Protein AF-A0A9W9ZQM1-F1 (afdb_monomer)

Solvent-accessible surface area (backbone atoms only — not comparable to full-atom values): 8549 Å² total; per-residue (Å²): 109,73,66,56,52,51,51,54,51,66,76,42,58,87,71,58,54,66,72,59,27,48,52,52,29,51,52,52,52,55,47,44,68,77,36,76,84,61,54,68,66,59,52,33,25,50,48,41,31,49,48,36,65,73,59,47,35,57,40,56,49,38,30,40,86,64,67,74,39,98,58,75,71,52,74,68,55,36,52,53,31,43,51,50,40,49,51,53,43,32,39,32,34,50,71,39,57,74,68,58,60,93,46,76,90,50,46,85,48,42,66,60,42,59,70,46,29,65,82,73,47,62,61,68,65,47,48,45,39,69,76,66,63,91,75,79,72,74,86,73,58,75,77,70,80,78,114

Structure (mmCIF, N/CA/C/O backbone):
data_AF-A0A9W9ZQM1-F1
#
_entry.id   AF-A0A9W9ZQM1-F1
#
loop_
_atom_site.group_PDB
_atom_site.id
_atom_site.type_symbol
_atom_site.label_atom_id
_atom_site.label_alt_id
_atom_site.label_comp_id
_atom_site.label_asym_id
_atom_site.label_entity_id
_atom_site.label_seq_id
_atom_site.pdbx_PDB_ins_code
_atom_site.Cartn_x
_atom_site.Cartn_y
_atom_site.Cartn_z
_atom_site.occupancy
_atom_site.B_iso_or_equiv
_atom_site.auth_seq_id
_atom_site.auth_comp_id
_atom_site.auth_asym_id
_atom_site.auth_atom_id
_atom_site.pdbx_PDB_model_num
ATOM 1 N N . MET A 1 1 ? 7.407 10.215 -11.270 1.00 60.44 1 MET A N 1
ATOM 2 C CA . MET A 1 1 ? 7.541 8.750 -11.079 1.00 60.44 1 MET A CA 1
ATOM 3 C C . MET A 1 1 ? 7.074 8.281 -9.698 1.00 60.44 1 MET A C 1
ATOM 5 O O . MET A 1 1 ? 6.045 7.632 -9.648 1.00 60.44 1 MET A O 1
ATOM 9 N N . ALA A 1 2 ? 7.730 8.595 -8.568 1.00 67.31 2 ALA A N 1
ATOM 10 C CA . ALA A 1 2 ? 7.229 8.149 -7.248 1.00 67.31 2 ALA A CA 1
ATOM 11 C C . ALA A 1 2 ? 5.857 8.760 -6.885 1.00 67.31 2 ALA A C 1
ATOM 13 O O . ALA A 1 2 ? 4.975 8.061 -6.397 1.00 67.31 2 ALA A O 1
ATOM 14 N N . SER A 1 3 ? 5.654 10.039 -7.211 1.00 71.19 3 SER A N 1
ATOM 15 C CA . SER A 1 3 ? 4.373 10.743 -7.058 1.00 71.19 3 SER A CA 1
ATOM 16 C C . SER A 1 3 ? 3.247 10.137 -7.903 1.00 71.19 3 SER A C 1
ATOM 18 O O . SER A 1 3 ? 2.118 10.045 -7.438 1.00 71.19 3 SER A O 1
ATOM 20 N N . GLU A 1 4 ? 3.549 9.663 -9.115 1.00 80.75 4 GLU A N 1
ATOM 21 C CA . GLU A 1 4 ? 2.576 8.981 -9.983 1.00 80.75 4 GLU A CA 1
ATOM 22 C C . GLU A 1 4 ? 2.124 7.648 -9.382 1.00 80.75 4 GLU A C 1
ATOM 24 O O . GLU A 1 4 ? 0.941 7.337 -9.428 1.00 80.75 4 GLU A O 1
ATOM 29 N N . PHE A 1 5 ? 3.038 6.880 -8.775 1.00 77.38 5 PHE A N 1
ATOM 30 C CA . PHE A 1 5 ? 2.683 5.647 -8.063 1.00 77.38 5 PHE A CA 1
ATOM 31 C C . PHE A 1 5 ? 1.784 5.929 -6.861 1.00 77.38 5 PHE A C 1
ATOM 33 O O . PHE A 1 5 ? 0.773 5.253 -6.684 1.00 77.38 5 PHE A O 1
ATOM 40 N N . VAL A 1 6 ? 2.138 6.935 -6.057 1.00 74.44 6 VAL A N 1
ATOM 41 C CA . VAL A 1 6 ? 1.323 7.368 -4.917 1.00 74.44 6 VAL A CA 1
ATOM 42 C C . VAL A 1 6 ? -0.077 7.758 -5.391 1.00 74.44 6 VAL A C 1
ATOM 44 O O . VAL A 1 6 ? -1.050 7.191 -4.906 1.00 74.44 6 VAL A O 1
ATOM 47 N N . ALA A 1 7 ? -0.174 8.635 -6.393 1.00 79.25 7 ALA A N 1
ATOM 48 C CA . ALA A 1 7 ? -1.445 9.089 -6.947 1.00 79.25 7 ALA A CA 1
ATOM 49 C C . ALA A 1 7 ? -2.264 7.949 -7.576 1.00 79.25 7 ALA A C 1
ATOM 51 O O . ALA A 1 7 ? -3.482 7.909 -7.437 1.00 79.25 7 ALA A O 1
ATOM 52 N N . ALA A 1 8 ? -1.624 7.005 -8.270 1.00 83.00 8 ALA A N 1
ATOM 53 C CA . ALA A 1 8 ? -2.313 5.864 -8.867 1.00 83.00 8 ALA A CA 1
ATOM 54 C C . ALA A 1 8 ? -2.896 4.927 -7.799 1.00 83.00 8 ALA A C 1
ATOM 56 O O . ALA A 1 8 ? -4.017 4.441 -7.950 1.00 83.00 8 ALA A O 1
ATOM 57 N N . ILE A 1 9 ? -2.162 4.686 -6.708 1.00 79.81 9 ILE A N 1
ATOM 58 C CA . ILE A 1 9 ? -2.632 3.853 -5.596 1.00 79.81 9 ILE A CA 1
ATOM 59 C C . ILE A 1 9 ? -3.790 4.544 -4.878 1.00 79.81 9 ILE A C 1
ATOM 61 O O . ILE A 1 9 ? -4.845 3.935 -4.732 1.00 79.81 9 ILE A O 1
ATOM 65 N N . THR A 1 10 ? -3.640 5.812 -4.487 1.00 76.88 10 THR A N 1
ATOM 66 C CA . THR A 1 10 ? -4.687 6.551 -3.759 1.00 76.88 10 THR A CA 1
ATOM 67 C C . THR A 1 10 ? -5.969 6.666 -4.581 1.00 76.88 10 THR A C 1
ATOM 69 O O . THR A 1 10 ? -7.054 6.353 -4.090 1.00 76.88 10 THR A O 1
ATOM 72 N N . ASN A 1 11 ? -5.851 6.978 -5.875 1.00 81.75 11 ASN A N 1
ATOM 73 C CA . ASN A 1 11 ? -6.993 7.049 -6.785 1.00 81.75 11 ASN A CA 1
ATOM 74 C C . ASN A 1 11 ? -7.601 5.685 -7.134 1.00 81.75 11 ASN A C 1
ATOM 76 O O . ASN A 1 11 ? -8.662 5.660 -7.738 1.00 81.75 11 ASN A O 1
ATOM 80 N N . SER A 1 12 ? -6.982 4.550 -6.798 1.00 82.69 12 SER A N 1
ATOM 81 C CA . SER A 1 12 ? -7.540 3.216 -7.086 1.00 82.69 12 SER A CA 1
ATOM 82 C C . SER A 1 12 ? -8.067 2.490 -5.849 1.00 82.69 12 SER A C 1
ATOM 84 O O . SER A 1 12 ? -8.611 1.394 -5.979 1.00 82.69 12 SER A O 1
ATOM 86 N N . LEU A 1 13 ? -8.009 3.102 -4.659 1.00 78.81 13 LEU A N 1
ATOM 87 C CA . LEU A 1 13 ? -8.476 2.479 -3.413 1.00 78.81 13 LEU A CA 1
ATOM 88 C C . LEU A 1 13 ? -9.958 2.068 -3.451 1.00 78.81 13 LEU A C 1
ATOM 90 O O . LEU A 1 13 ? -10.337 1.074 -2.834 1.00 78.81 13 LEU A O 1
ATOM 94 N N . PHE A 1 14 ? -10.796 2.756 -4.232 1.00 78.75 14 PHE A N 1
ATOM 95 C CA . PHE A 1 14 ? -12.202 2.376 -4.412 1.00 78.75 14 PHE A CA 1
ATOM 96 C C . PHE A 1 14 ? -12.394 1.062 -5.192 1.00 78.75 14 PHE A C 1
ATOM 98 O O . PHE A 1 14 ? -13.456 0.449 -5.111 1.00 78.75 14 PHE A O 1
ATOM 105 N N . GLN A 1 15 ? -11.378 0.610 -5.934 1.00 84.38 15 GLN A N 1
ATOM 106 C CA . GLN A 1 15 ? -11.400 -0.646 -6.691 1.00 84.38 15 GLN A CA 1
ATOM 107 C C . GLN A 1 15 ? -10.998 -1.853 -5.836 1.00 84.38 15 GLN A C 1
ATOM 109 O O . GLN A 1 15 ? -11.013 -2.985 -6.318 1.00 84.38 15 GLN A O 1
ATOM 114 N N . VAL A 1 16 ? -10.638 -1.639 -4.564 1.00 83.88 16 VAL A N 1
ATOM 115 C CA . VAL A 1 16 ? -10.222 -2.725 -3.676 1.00 83.88 16 VAL A CA 1
ATOM 116 C C . VAL A 1 16 ? -11.394 -3.700 -3.459 1.00 83.88 16 VAL A C 1
ATOM 118 O O . VAL A 1 16 ? -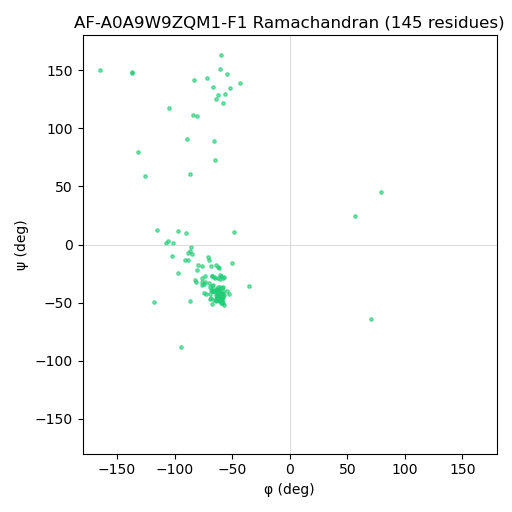12.481 -3.288 -3.023 1.00 83.88 16 VAL A O 1
ATOM 121 N N . PRO A 1 17 ? -11.197 -5.010 -3.723 1.00 86.38 17 PRO A N 1
ATOM 122 C CA . PRO A 1 17 ? -12.238 -6.018 -3.569 1.00 86.38 17 PRO A CA 1
ATOM 123 C C . PRO A 1 17 ? -12.858 -6.026 -2.170 1.00 86.38 17 PRO A C 1
ATOM 125 O O . PRO A 1 17 ? -12.173 -5.804 -1.168 1.00 86.38 17 PRO A O 1
ATOM 128 N N . TYR A 1 18 ? -14.152 -6.350 -2.096 1.00 81.00 18 TYR A N 1
ATOM 129 C CA . TYR A 1 18 ? -14.898 -6.391 -0.833 1.00 81.00 18 TYR A CA 1
ATOM 130 C C . TYR A 1 18 ? -14.214 -7.258 0.234 1.00 81.00 18 TYR A C 1
ATOM 132 O O . TYR A 1 18 ? -14.109 -6.825 1.372 1.00 81.00 18 TYR A O 1
ATOM 140 N N . GLY A 1 19 ? -13.681 -8.432 -0.124 1.00 83.88 19 GLY A N 1
ATOM 141 C CA . GLY A 1 19 ? -13.020 -9.318 0.844 1.00 83.88 19 GLY A CA 1
ATOM 142 C C . GLY A 1 19 ? -11.801 -8.688 1.530 1.00 83.88 19 GLY A C 1
ATOM 143 O O . GLY A 1 19 ? -11.599 -8.883 2.726 1.00 83.88 19 GLY A O 1
ATOM 144 N N . ILE A 1 20 ? -11.019 -7.878 0.806 1.00 87.25 20 ILE A N 1
ATOM 145 C CA . ILE A 1 20 ? -9.872 -7.164 1.388 1.00 87.25 20 ILE A CA 1
ATOM 146 C C . ILE A 1 20 ? -10.363 -6.018 2.277 1.00 87.25 20 ILE A C 1
ATOM 148 O O . ILE A 1 20 ? -9.871 -5.858 3.392 1.00 87.25 20 ILE A O 1
ATOM 152 N N . ARG A 1 21 ? -11.377 -5.267 1.823 1.00 82.94 21 ARG A N 1
ATOM 153 C CA . ARG A 1 21 ? -12.035 -4.228 2.635 1.00 82.94 21 ARG A CA 1
ATOM 154 C C . ARG A 1 21 ? -12.597 -4.801 3.938 1.00 82.94 21 ARG A C 1
ATOM 156 O O . ARG A 1 21 ? -12.366 -4.239 5.006 1.00 82.94 21 ARG A O 1
ATOM 163 N N . TRP A 1 22 ? -13.241 -5.964 3.861 1.00 82.00 22 TRP A N 1
ATOM 164 C CA . TRP A 1 22 ? -13.767 -6.705 5.004 1.00 82.00 22 TRP A CA 1
ATOM 165 C C . TRP A 1 22 ? -12.664 -7.105 5.968 1.00 82.00 22 TRP A C 1
ATOM 167 O O . TRP A 1 22 ? -12.759 -6.788 7.147 1.00 82.00 22 TRP A O 1
ATOM 177 N N . LEU A 1 23 ? -11.572 -7.689 5.476 1.00 86.12 23 LEU A N 1
ATOM 178 C CA . LEU A 1 23 ? -10.441 -8.053 6.325 1.00 86.12 23 LEU A CA 1
ATOM 179 C C . LEU A 1 23 ? -9.854 -6.836 7.055 1.00 86.12 23 LEU A C 1
ATOM 181 O O . LEU A 1 23 ? -9.623 -6.896 8.262 1.00 86.12 23 LEU A O 1
ATOM 185 N N . CYS A 1 24 ? -9.647 -5.723 6.346 1.00 86.62 24 CYS A N 1
ATOM 186 C CA . CYS A 1 24 ? -9.189 -4.476 6.953 1.00 86.62 24 CYS A CA 1
ATOM 187 C C . CYS A 1 24 ? -10.176 -3.977 8.018 1.00 86.62 24 CYS A C 1
ATOM 189 O O . CYS A 1 24 ? -9.753 -3.626 9.117 1.00 86.62 24 CYS A O 1
ATOM 191 N N . SER A 1 25 ? -11.482 -4.001 7.737 1.00 82.62 25 SER A N 1
ATOM 192 C CA . SER A 1 25 ? -12.524 -3.629 8.699 1.00 82.62 25 SER A CA 1
ATOM 193 C C . SER A 1 25 ? -12.510 -4.516 9.945 1.00 82.62 25 SER A C 1
ATOM 195 O O . SER A 1 25 ? -12.551 -4.004 11.062 1.00 82.62 25 SER A O 1
ATOM 197 N N . THR A 1 26 ? -12.386 -5.832 9.775 1.00 84.50 26 THR A N 1
ATOM 198 C CA . THR A 1 26 ? -12.290 -6.796 10.875 1.00 84.50 26 THR A CA 1
ATOM 199 C C . THR A 1 26 ? -11.082 -6.496 11.760 1.00 84.50 26 THR A C 1
ATOM 201 O O . THR A 1 26 ? -11.222 -6.426 12.978 1.00 84.50 26 THR A O 1
ATOM 204 N N . ILE A 1 27 ? -9.912 -6.223 11.170 1.00 87.69 27 ILE A N 1
ATOM 205 C CA . ILE A 1 27 ? -8.712 -5.831 11.928 1.00 87.69 27 ILE A CA 1
ATOM 206 C C . ILE A 1 27 ? -8.973 -4.554 12.739 1.00 87.69 27 ILE A C 1
ATOM 208 O O . ILE A 1 27 ? -8.632 -4.510 13.920 1.00 87.69 27 ILE A O 1
ATOM 212 N N . VAL A 1 28 ? -9.610 -3.533 12.150 1.00 84.94 28 VAL A N 1
ATOM 213 C CA . VAL A 1 28 ? -9.964 -2.295 12.872 1.00 84.94 28 VAL A CA 1
ATOM 214 C C . VAL A 1 28 ? -10.874 -2.589 14.064 1.00 84.94 28 VAL A C 1
ATOM 216 O O . VAL A 1 28 ? -10.610 -2.093 15.159 1.00 84.94 28 VAL A O 1
ATOM 219 N N . CYS A 1 29 ? -11.924 -3.389 13.871 1.00 83.94 29 CYS A N 1
ATOM 220 C CA . CYS A 1 29 ? -12.857 -3.752 14.936 1.00 83.94 29 CYS A CA 1
ATOM 221 C C . CYS A 1 29 ? -12.142 -4.450 16.098 1.00 83.94 29 CYS A C 1
ATOM 223 O O . CYS A 1 29 ? -12.268 -4.005 17.236 1.00 83.94 29 CYS A O 1
ATOM 225 N N . LEU A 1 30 ? -11.335 -5.473 15.805 1.00 86.12 30 LEU A N 1
ATOM 226 C CA . LEU A 1 30 ? -10.596 -6.236 16.816 1.00 86.12 30 LEU A CA 1
ATOM 227 C C . LEU A 1 30 ? -9.591 -5.361 17.579 1.00 86.12 30 LEU A C 1
ATOM 229 O O . LEU A 1 30 ? -9.425 -5.496 18.791 1.00 86.12 30 LEU A O 1
ATOM 233 N N . VAL A 1 31 ? -8.926 -4.432 16.888 1.00 87.38 31 VAL A N 1
ATOM 234 C CA . VAL A 1 31 ? -7.976 -3.504 17.514 1.00 87.38 31 VAL A CA 1
ATOM 235 C C . VAL A 1 31 ? -8.693 -2.506 18.417 1.00 87.38 31 VAL A C 1
ATOM 237 O O . VAL A 1 31 ? -8.214 -2.270 19.522 1.00 87.38 31 VAL A O 1
ATOM 240 N N . LYS A 1 32 ? -9.840 -1.955 17.997 1.00 85.12 32 LYS A N 1
ATOM 241 C CA . LYS A 1 32 ? -10.650 -1.056 18.838 1.00 85.12 32 LYS A CA 1
ATOM 242 C C . LYS A 1 32 ? -11.253 -1.781 20.044 1.00 85.12 32 LYS A C 1
ATOM 244 O O . LYS A 1 32 ? -11.342 -1.188 21.111 1.00 85.12 32 LYS A O 1
ATOM 249 N N . GLU A 1 33 ? -11.625 -3.051 19.897 1.00 86.81 33 GLU A N 1
ATOM 250 C CA . GLU A 1 33 ? -12.106 -3.882 21.007 1.00 86.81 33 GLU A CA 1
ATOM 251 C C . GLU A 1 33 ? -10.995 -4.137 22.036 1.00 86.81 33 GLU A C 1
ATOM 253 O O . GLU A 1 33 ? -11.192 -3.930 23.232 1.00 86.81 33 GLU A O 1
ATOM 258 N N . LYS A 1 34 ? -9.801 -4.529 21.573 1.00 89.38 34 LYS A N 1
ATOM 259 C CA . LYS A 1 34 ? -8.655 -4.820 22.445 1.00 89.38 34 LYS A CA 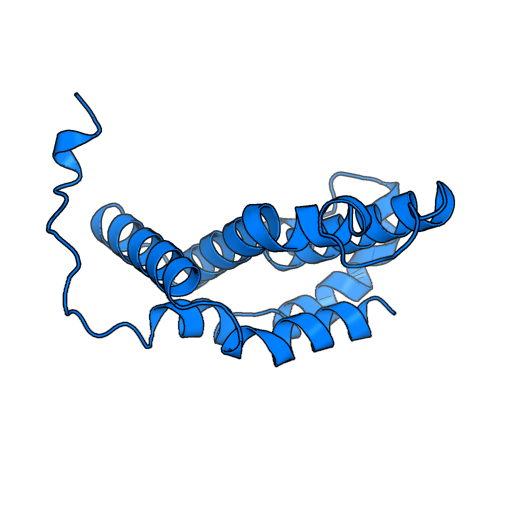1
ATOM 260 C C . LYS A 1 34 ? -8.009 -3.563 23.038 1.00 89.38 34 LYS A C 1
ATOM 262 O O . LYS A 1 34 ? -7.485 -3.610 24.149 1.00 89.38 34 LYS A O 1
ATOM 267 N N . TYR A 1 35 ? -8.034 -2.451 22.307 1.00 91.00 35 TYR A N 1
ATOM 268 C CA . TYR A 1 35 ? -7.430 -1.174 22.688 1.00 91.00 35 TYR A CA 1
ATOM 269 C C . TYR A 1 35 ? -8.429 -0.019 22.486 1.00 91.00 35 TYR A C 1
ATOM 271 O O . TYR A 1 35 ? -8.306 0.733 21.519 1.00 91.00 35 TYR A O 1
ATOM 279 N N . PRO A 1 36 ? -9.387 0.186 23.410 1.00 87.44 36 PRO A N 1
ATOM 280 C CA . PRO A 1 36 ? -10.449 1.188 23.248 1.00 87.44 36 PRO A CA 1
ATOM 281 C C . PRO A 1 36 ? -9.955 2.632 23.093 1.00 87.44 36 PRO A C 1
ATOM 283 O O . PRO A 1 36 ? -10.612 3.448 22.457 1.00 87.44 36 PRO A O 1
ATOM 286 N N . ASN A 1 37 ? -8.778 2.938 23.649 1.00 90.06 37 ASN A N 1
ATOM 287 C CA . ASN A 1 37 ? -8.177 4.276 23.645 1.00 90.06 37 ASN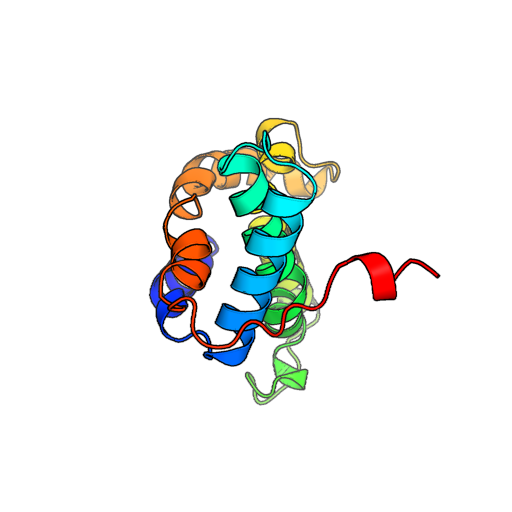 A CA 1
ATOM 288 C C . ASN A 1 37 ? -7.150 4.478 22.516 1.00 90.06 37 ASN A C 1
ATOM 290 O O . ASN A 1 37 ? -6.366 5.427 22.557 1.00 90.06 37 ASN A O 1
ATOM 294 N N . VAL A 1 38 ? -7.074 3.563 21.545 1.00 87.25 38 VAL A N 1
ATOM 295 C CA . VAL A 1 38 ? -6.144 3.707 20.420 1.00 87.25 38 VAL A CA 1
ATOM 296 C C . VAL A 1 38 ? -6.550 4.900 19.546 1.00 87.25 38 VAL A C 1
ATOM 298 O O . VAL A 1 38 ? -7.721 5.080 19.217 1.00 87.25 38 VAL A O 1
ATOM 301 N N . CYS A 1 39 ? -5.577 5.719 19.150 1.00 85.50 39 CYS A N 1
ATOM 302 C CA . CYS A 1 39 ? -5.830 6.845 18.255 1.00 85.50 39 CYS A CA 1
ATOM 303 C C . CYS A 1 39 ? -6.130 6.356 16.826 1.00 85.50 39 CYS A C 1
ATOM 305 O O . CYS A 1 39 ? -5.493 5.415 16.340 1.00 85.50 39 CYS A O 1
ATOM 307 N N . ASP A 1 40 ? -7.042 7.027 16.118 1.00 80.94 40 ASP A N 1
ATOM 308 C CA . ASP A 1 40 ? -7.378 6.699 14.725 1.00 80.94 40 ASP A CA 1
ATOM 309 C C . ASP A 1 40 ? -6.164 6.830 13.782 1.00 80.94 40 ASP A C 1
ATOM 311 O O . ASP A 1 40 ? -6.078 6.111 12.784 1.00 80.94 40 ASP A O 1
ATOM 315 N N . THR A 1 41 ? -5.174 7.667 14.116 1.00 79.44 41 THR A N 1
ATOM 316 C CA . THR A 1 41 ? -3.901 7.755 13.375 1.00 79.44 41 THR A CA 1
ATOM 317 C C . THR A 1 41 ? -3.116 6.443 13.438 1.00 79.44 41 THR A C 1
ATOM 319 O O . THR A 1 41 ? -2.623 5.960 12.417 1.00 79.44 41 THR A O 1
ATOM 322 N N . ASN A 1 42 ? -3.062 5.806 14.610 1.00 82.88 42 ASN A N 1
ATOM 323 C CA . ASN A 1 42 ? -2.385 4.525 14.801 1.00 82.88 42 ASN A CA 1
ATOM 324 C C . ASN A 1 42 ? -3.122 3.398 14.072 1.00 82.88 42 ASN A C 1
ATOM 326 O O . ASN A 1 42 ? -2.481 2.549 13.455 1.00 82.88 42 ASN A O 1
ATOM 330 N N . ILE A 1 43 ? -4.459 3.408 14.094 1.00 83.19 43 ILE A N 1
ATOM 331 C CA . ILE A 1 43 ? -5.273 2.454 13.327 1.00 83.19 43 ILE A CA 1
ATOM 332 C C . ILE A 1 43 ? -5.039 2.634 11.828 1.00 83.19 43 ILE A C 1
ATOM 334 O O . ILE A 1 43 ? -4.831 1.656 11.115 1.00 83.19 43 ILE A O 1
ATOM 338 N N . THR A 1 44 ? -5.042 3.874 11.345 1.00 79.94 44 THR A N 1
ATOM 339 C CA . THR A 1 44 ? -4.785 4.172 9.932 1.00 79.94 44 THR A CA 1
ATOM 340 C C . THR A 1 44 ? -3.416 3.652 9.519 1.00 79.94 44 THR A C 1
ATOM 342 O O . THR A 1 44 ? -3.306 2.957 8.510 1.00 79.94 44 THR A O 1
ATOM 345 N N . SER A 1 45 ? -2.376 3.950 10.302 1.00 83.06 45 SER A N 1
ATOM 346 C CA . SER A 1 45 ? -1.019 3.495 10.003 1.00 83.06 45 SER A CA 1
ATOM 347 C C . SER A 1 45 ? -0.927 1.967 10.008 1.00 83.06 45 SER A C 1
ATOM 349 O O . SER A 1 45 ? -0.310 1.390 9.115 1.00 83.06 45 SER A O 1
ATOM 351 N N . LEU A 1 46 ? -1.616 1.297 10.939 1.00 85.50 46 LEU A N 1
ATOM 352 C CA . LEU A 1 46 ? -1.717 -0.161 10.972 1.00 85.50 46 LEU A CA 1
ATOM 353 C C . LEU A 1 46 ? -2.361 -0.723 9.695 1.00 85.50 46 LEU A C 1
ATOM 355 O O . LEU A 1 46 ? -1.803 -1.634 9.085 1.00 85.50 46 LEU A O 1
ATOM 359 N N . ILE A 1 47 ? -3.516 -0.193 9.281 1.00 86.62 47 ILE A N 1
ATOM 360 C CA . ILE A 1 47 ? -4.247 -0.686 8.106 1.00 86.62 47 ILE A CA 1
ATOM 361 C C . ILE A 1 47 ? -3.501 -0.377 6.812 1.00 86.62 47 ILE A C 1
ATOM 363 O O . ILE A 1 47 ? -3.323 -1.282 5.999 1.00 86.62 47 ILE A O 1
ATOM 367 N N . GLY A 1 48 ? -3.020 0.854 6.628 1.00 85.31 48 GLY A N 1
ATOM 368 C CA . GLY A 1 48 ? -2.233 1.230 5.452 1.00 85.31 48 GLY A CA 1
ATOM 369 C C . GLY A 1 48 ? -0.945 0.412 5.359 1.00 85.31 48 GLY A C 1
ATOM 370 O O . GLY A 1 48 ? -0.617 -0.129 4.301 1.00 85.31 48 GLY A O 1
ATOM 371 N N . GLY A 1 49 ? -0.259 0.236 6.492 1.00 86.12 49 GLY A N 1
ATOM 372 C CA . GLY A 1 49 ? 0.947 -0.572 6.586 1.00 86.12 49 GLY A CA 1
ATOM 373 C C . GLY A 1 49 ? 0.702 -2.042 6.244 1.00 86.12 49 GLY A C 1
ATOM 374 O O . GLY A 1 49 ? 1.457 -2.615 5.459 1.00 86.12 49 GLY A O 1
ATOM 375 N N . PHE A 1 50 ? -0.364 -2.640 6.782 1.00 88.25 50 PHE A N 1
ATOM 376 C CA . PHE A 1 50 ? -0.774 -4.014 6.484 1.00 88.25 50 PHE A CA 1
ATOM 377 C C . PHE A 1 50 ? -1.176 -4.191 5.016 1.00 88.25 50 PHE A C 1
ATOM 379 O O . PHE A 1 50 ? -0.708 -5.123 4.360 1.00 88.25 50 PHE A O 1
ATOM 386 N N . PHE A 1 51 ? -2.015 -3.295 4.494 1.00 87.69 51 PHE A N 1
ATOM 387 C CA . PHE A 1 51 ? -2.539 -3.374 3.136 1.00 87.69 51 PHE A CA 1
ATOM 388 C C . PHE A 1 51 ? -1.422 -3.293 2.092 1.00 87.69 51 PHE A C 1
ATOM 390 O O . PHE A 1 51 ? -1.330 -4.150 1.208 1.00 87.69 51 PHE A O 1
ATOM 397 N N . LEU A 1 52 ? -0.517 -2.319 2.237 1.00 86.94 52 LEU A N 1
ATOM 398 C CA . LEU A 1 52 ? 0.644 -2.203 1.360 1.00 86.94 52 LEU A CA 1
ATOM 399 C C . LEU A 1 52 ? 1.539 -3.432 1.469 1.00 86.94 52 LEU A C 1
ATOM 401 O O . LEU A 1 52 ? 1.892 -4.017 0.450 1.00 86.94 52 LEU A O 1
ATOM 405 N N . LEU A 1 53 ? 1.862 -3.868 2.687 1.00 88.62 53 LEU A N 1
ATOM 406 C CA . LEU A 1 53 ? 2.787 -4.977 2.890 1.00 88.62 53 LEU A CA 1
ATOM 407 C C . LEU A 1 53 ? 2.261 -6.302 2.328 1.00 88.62 53 LEU A C 1
ATOM 409 O O . LEU A 1 53 ? 3.047 -7.099 1.820 1.00 88.62 53 LEU A O 1
ATOM 413 N N . ARG A 1 54 ? 0.955 -6.566 2.449 1.00 90.00 54 ARG A N 1
ATOM 414 C CA . ARG A 1 54 ? 0.369 -7.872 2.114 1.00 90.00 54 ARG A CA 1
ATOM 415 C C . ARG A 1 54 ? -0.237 -7.961 0.725 1.00 90.00 54 ARG A C 1
ATOM 417 O O . ARG A 1 54 ? -0.277 -9.065 0.190 1.00 90.00 54 ARG A O 1
ATOM 424 N N . PHE A 1 55 ? -0.657 -6.846 0.134 1.00 88.38 55 PHE A N 1
ATOM 425 C CA . PHE A 1 55 ? -1.338 -6.870 -1.161 1.00 88.38 55 PHE A CA 1
ATOM 426 C C . PHE A 1 55 ? -0.573 -6.115 -2.247 1.00 88.38 55 PHE A C 1
ATOM 428 O O . PHE A 1 55 ? -0.331 -6.678 -3.312 1.00 88.38 55 PHE A O 1
ATOM 435 N N . LEU A 1 56 ? -0.143 -4.875 -1.993 1.00 88.00 56 LEU A N 1
ATOM 436 C CA . LEU A 1 56 ? 0.450 -4.042 -3.048 1.00 88.00 56 LEU A CA 1
ATOM 437 C C . LEU A 1 56 ? 1.953 -4.258 -3.241 1.00 88.00 56 LEU A C 1
ATOM 439 O O . LEU A 1 56 ? 2.399 -4.465 -4.365 1.00 88.00 56 LEU A O 1
ATOM 443 N N . ASN A 1 57 ? 2.753 -4.247 -2.176 1.00 89.94 57 ASN A N 1
ATOM 444 C CA . ASN A 1 57 ? 4.210 -4.357 -2.270 1.00 89.94 57 ASN A CA 1
ATOM 445 C C . ASN A 1 57 ? 4.680 -5.647 -2.960 1.00 89.94 57 ASN A C 1
ATOM 447 O O . ASN A 1 57 ? 5.575 -5.555 -3.801 1.00 89.94 57 ASN A O 1
ATOM 451 N N . PRO A 1 58 ? 4.087 -6.830 -2.701 1.00 90.44 58 PRO A N 1
ATOM 452 C CA . PRO A 1 58 ? 4.425 -8.035 -3.456 1.00 90.44 58 PRO A CA 1
ATOM 453 C C . PRO A 1 58 ? 4.202 -7.872 -4.968 1.00 90.44 58 PRO A C 1
ATOM 455 O O . PRO A 1 58 ? 5.076 -8.229 -5.763 1.00 90.44 58 PRO A O 1
ATOM 458 N N . ALA A 1 59 ? 3.084 -7.256 -5.362 1.00 90.12 59 ALA A N 1
ATOM 459 C CA . ALA A 1 59 ? 2.744 -6.998 -6.758 1.00 90.12 59 ALA A CA 1
ATOM 460 C C . ALA A 1 59 ? 3.664 -5.947 -7.406 1.00 90.12 59 ALA A C 1
ATOM 462 O O . ALA A 1 59 ? 4.052 -6.100 -8.563 1.00 90.12 59 ALA A O 1
ATOM 463 N N . ILE A 1 60 ? 4.082 -4.924 -6.653 1.00 89.00 60 ILE A N 1
ATOM 464 C CA . ILE A 1 60 ? 5.030 -3.896 -7.112 1.00 89.00 60 ILE A CA 1
ATOM 465 C C . ILE A 1 60 ? 6.430 -4.488 -7.309 1.00 89.00 60 ILE A C 1
ATOM 467 O O . ILE A 1 60 ? 7.071 -4.223 -8.321 1.00 89.00 60 ILE A O 1
ATOM 471 N N . VAL A 1 61 ? 6.923 -5.286 -6.357 1.00 89.56 61 VAL A N 1
ATOM 472 C CA . VAL A 1 61 ? 8.293 -5.833 -6.385 1.00 89.56 61 VAL A CA 1
ATOM 473 C C . VAL A 1 61 ? 8.421 -6.992 -7.376 1.00 89.56 61 VAL A C 1
ATOM 475 O O . VAL A 1 61 ? 9.473 -7.167 -7.998 1.00 89.56 61 VAL A O 1
ATOM 478 N N . THR A 1 62 ? 7.356 -7.778 -7.556 1.00 88.88 62 THR A N 1
ATOM 479 C CA . THR A 1 62 ? 7.346 -8.962 -8.430 1.00 88.88 62 THR A CA 1
ATOM 480 C C . THR A 1 62 ? 6.214 -8.929 -9.465 1.00 88.88 62 THR A C 1
ATOM 482 O O . THR A 1 62 ? 5.420 -9.865 -9.555 1.00 88.88 62 THR A O 1
ATOM 485 N N . PRO A 1 63 ? 6.153 -7.901 -10.332 1.00 89.44 63 PRO A N 1
ATOM 486 C CA . PRO A 1 63 ? 5.000 -7.682 -11.209 1.00 89.44 63 PRO A CA 1
ATOM 487 C C . PRO A 1 63 ? 4.774 -8.828 -12.202 1.00 89.44 63 PRO A C 1
ATOM 489 O O . PRO A 1 63 ? 3.640 -9.109 -12.572 1.00 89.44 63 PRO A O 1
ATOM 492 N N . HIS A 1 64 ? 5.830 -9.543 -12.601 1.00 90.25 64 HIS A N 1
ATOM 493 C CA . HIS A 1 64 ? 5.711 -10.711 -13.478 1.00 90.25 64 HIS A CA 1
ATOM 494 C C . HIS A 1 64 ? 4.995 -11.890 -12.799 1.00 90.25 64 HIS A C 1
ATOM 496 O O . HIS A 1 64 ? 4.173 -12.547 -13.425 1.00 90.25 64 HIS A O 1
ATOM 502 N N . ALA A 1 65 ? 5.265 -12.143 -11.512 1.00 89.81 65 ALA A N 1
ATOM 503 C CA . ALA A 1 65 ? 4.603 -13.216 -10.761 1.00 89.81 65 ALA A CA 1
ATOM 504 C C . ALA A 1 65 ? 3.107 -12.928 -10.544 1.00 89.81 65 ALA A C 1
ATOM 506 O O . ALA A 1 65 ? 2.303 -13.849 -10.458 1.00 89.81 65 ALA A O 1
ATOM 507 N N . TYR A 1 66 ? 2.745 -11.645 -10.519 1.00 88.25 66 TYR A N 1
ATOM 508 C CA . TYR A 1 66 ? 1.368 -11.158 -10.448 1.00 88.25 66 TYR A CA 1
ATOM 509 C C . TYR A 1 66 ? 0.733 -10.936 -11.831 1.00 88.25 66 TYR A C 1
ATOM 511 O O . TYR A 1 66 ? -0.345 -10.358 -11.918 1.00 88.25 66 TYR A O 1
ATOM 519 N N . MET A 1 67 ? 1.390 -11.382 -12.911 1.00 89.62 67 MET A N 1
ATOM 520 C CA . MET A 1 67 ? 0.918 -11.257 -14.298 1.00 89.62 67 MET A CA 1
ATOM 521 C C . MET A 1 67 ? 0.621 -9.811 -14.740 1.00 89.62 67 MET A C 1
ATOM 523 O O . MET A 1 67 ? -0.134 -9.584 -15.680 1.00 89.62 67 MET A O 1
ATOM 527 N N . LEU A 1 68 ? 1.248 -8.821 -14.095 1.00 87.75 68 LEU A N 1
ATOM 528 C CA . LEU A 1 68 ? 1.122 -7.402 -14.447 1.00 87.75 68 LEU A CA 1
ATOM 529 C C . LEU A 1 68 ? 2.011 -7.016 -15.636 1.00 87.75 68 LEU A C 1
ATOM 531 O O . LEU A 1 68 ? 1.765 -6.012 -16.298 1.00 87.75 68 LEU A O 1
ATOM 535 N N . VAL A 1 69 ? 3.066 -7.794 -15.898 1.00 89.88 69 VAL A N 1
ATOM 536 C CA . VAL A 1 69 ? 4.001 -7.587 -17.013 1.00 89.88 69 VAL A CA 1
ATOM 537 C C . VAL A 1 69 ? 4.324 -8.912 -17.695 1.00 89.88 69 VAL A C 1
ATOM 539 O O . VAL A 1 69 ? 4.417 -9.951 -17.045 1.00 89.88 69 VAL A O 1
ATOM 542 N N . SER A 1 70 ? 4.553 -8.869 -19.008 1.00 87.88 70 SER A N 1
ATOM 543 C CA . SER A 1 70 ? 4.784 -10.060 -19.838 1.00 87.88 70 SER A CA 1
ATOM 544 C C . SER A 1 70 ? 6.176 -10.677 -19.690 1.00 87.88 70 SER A C 1
ATOM 546 O O . SER A 1 70 ? 6.385 -11.823 -20.081 1.00 87.88 70 SER A O 1
ATOM 548 N N . LYS A 1 71 ? 7.149 -9.928 -19.160 1.00 90.25 71 LYS A N 1
ATOM 549 C CA . LYS A 1 71 ? 8.524 -10.394 -18.944 1.00 90.25 71 LYS A CA 1
ATOM 550 C C . LYS A 1 71 ? 9.041 -9.953 -17.577 1.00 90.25 71 LYS A C 1
ATOM 552 O O . LYS A 1 71 ? 8.674 -8.870 -17.117 1.00 90.25 71 LYS A O 1
ATOM 557 N N . PRO A 1 72 ? 9.928 -10.736 -16.937 1.00 89.38 72 PRO A N 1
ATOM 558 C CA . PRO A 1 72 ? 10.572 -10.320 -15.702 1.00 89.38 72 PRO A CA 1
ATOM 559 C C . PRO A 1 72 ? 11.309 -8.981 -15.886 1.00 89.38 72 PRO A C 1
ATOM 561 O O . PRO A 1 72 ? 12.103 -8.852 -16.823 1.00 89.38 72 PRO A O 1
ATOM 564 N N . PRO A 1 73 ? 11.091 -7.988 -15.005 1.00 90.06 73 PRO A N 1
ATOM 565 C CA . PRO A 1 73 ? 11.812 -6.719 -15.069 1.00 90.06 73 PRO A CA 1
ATOM 566 C C . PRO A 1 73 ? 13.322 -6.937 -14.917 1.00 90.06 73 PRO A C 1
ATOM 568 O O . PRO A 1 73 ? 13.747 -7.872 -14.236 1.00 90.06 73 PRO A O 1
ATOM 571 N N . SER A 1 74 ? 14.140 -6.066 -15.516 1.00 92.69 74 SER A N 1
ATOM 572 C CA . SER A 1 74 ? 15.605 -6.111 -15.381 1.00 92.69 74 SER A CA 1
ATOM 573 C C . SER A 1 74 ? 16.048 -5.960 -13.919 1.00 92.69 74 SER A C 1
ATOM 575 O O . SER A 1 74 ? 15.287 -5.501 -13.069 1.00 92.69 74 SER A O 1
ATOM 577 N N . GLN A 1 75 ? 17.295 -6.313 -13.595 1.00 88.56 75 GLN A N 1
ATOM 578 C CA . GLN A 1 75 ? 17.805 -6.178 -12.223 1.00 88.56 75 GLN A CA 1
ATOM 579 C C . GLN A 1 75 ? 17.751 -4.728 -11.714 1.00 88.56 75 GLN A C 1
ATOM 581 O O . GLN A 1 75 ? 17.393 -4.501 -10.559 1.00 88.56 75 GLN A O 1
ATOM 586 N N . CYS A 1 76 ? 18.033 -3.756 -12.589 1.00 89.69 76 CYS A N 1
ATOM 587 C CA . CYS A 1 76 ? 17.895 -2.332 -12.284 1.00 89.69 76 CYS A CA 1
ATOM 588 C C . CYS A 1 76 ? 16.428 -1.955 -12.016 1.00 89.69 76 CYS A C 1
ATOM 590 O O . CYS A 1 76 ? 16.119 -1.372 -10.979 1.00 89.69 76 CYS A O 1
ATOM 592 N N . ALA A 1 77 ? 15.501 -2.374 -12.886 1.00 87.81 77 ALA A N 1
ATOM 593 C CA . ALA A 1 77 ? 14.077 -2.097 -12.710 1.00 87.81 77 ALA A CA 1
ATOM 594 C C . ALA A 1 77 ? 13.514 -2.730 -11.425 1.00 87.81 77 ALA A C 1
ATOM 596 O O . ALA A 1 77 ? 12.803 -2.062 -10.681 1.00 87.81 77 ALA A O 1
ATOM 597 N N . ARG A 1 78 ? 13.894 -3.976 -11.106 1.00 89.06 78 ARG A N 1
ATOM 598 C CA . ARG A 1 78 ? 13.535 -4.632 -9.835 1.00 89.06 78 ARG A CA 1
ATOM 599 C C . ARG A 1 78 ? 14.016 -3.835 -8.633 1.00 89.06 78 ARG A C 1
ATOM 601 O O . ARG A 1 78 ? 13.248 -3.629 -7.702 1.00 89.06 78 ARG A O 1
ATOM 608 N N . ARG A 1 79 ? 15.264 -3.356 -8.657 1.00 88.44 79 ARG A N 1
ATOM 609 C CA . ARG A 1 79 ? 15.807 -2.528 -7.574 1.00 88.44 79 ARG A CA 1
ATOM 610 C C . ARG A 1 79 ? 14.996 -1.243 -7.398 1.00 88.44 79 ARG A C 1
ATOM 612 O O . ARG A 1 79 ? 14.653 -0.913 -6.268 1.00 88.44 79 ARG A O 1
ATOM 619 N N . ASN A 1 80 ? 14.642 -0.567 -8.488 1.00 89.12 80 ASN A N 1
ATOM 620 C CA . ASN A 1 80 ? 13.832 0.653 -8.435 1.00 89.12 80 ASN A CA 1
ATOM 621 C C . ASN A 1 80 ? 12.425 0.385 -7.882 1.00 89.12 80 ASN A C 1
ATOM 623 O O . ASN A 1 80 ? 11.967 1.118 -7.010 1.00 89.12 80 ASN A O 1
ATOM 627 N N . LEU A 1 81 ? 11.770 -0.695 -8.317 1.00 89.94 81 LEU A N 1
ATOM 628 C CA . LEU A 1 81 ? 10.466 -1.117 -7.795 1.00 89.94 81 LEU A CA 1
ATOM 629 C C . LEU A 1 81 ? 10.525 -1.442 -6.295 1.00 89.94 81 LEU A C 1
ATOM 631 O O . LEU A 1 81 ? 9.644 -1.034 -5.543 1.00 89.94 81 LEU A O 1
ATOM 635 N N . THR A 1 82 ? 11.595 -2.094 -5.833 1.00 89.25 82 THR A N 1
ATOM 636 C CA . THR A 1 82 ? 11.831 -2.327 -4.400 1.00 89.25 82 THR A CA 1
ATOM 637 C C . THR A 1 82 ? 11.979 -1.022 -3.621 1.00 89.25 82 THR A C 1
ATOM 639 O O . THR A 1 82 ? 11.417 -0.901 -2.535 1.00 89.25 82 THR A O 1
ATOM 642 N N . LEU A 1 83 ? 12.703 -0.033 -4.154 1.00 86.62 83 LEU A N 1
ATOM 643 C CA . LEU A 1 83 ? 12.842 1.276 -3.506 1.00 86.62 83 LEU A CA 1
ATOM 644 C C . LEU A 1 83 ? 11.497 2.016 -3.432 1.00 86.62 83 LEU A C 1
ATOM 646 O O . LEU A 1 83 ? 11.184 2.586 -2.389 1.00 86.62 83 LEU A O 1
ATOM 650 N N . ILE A 1 84 ? 10.675 1.945 -4.485 1.00 85.94 84 ILE A N 1
ATOM 651 C CA . ILE A 1 84 ? 9.312 2.504 -4.494 1.00 85.94 84 ILE A CA 1
ATOM 652 C C . ILE A 1 84 ? 8.438 1.814 -3.437 1.00 85.94 84 ILE A C 1
ATOM 654 O O . ILE A 1 84 ? 7.801 2.494 -2.638 1.00 85.94 84 ILE A O 1
ATOM 658 N N . ALA A 1 85 ? 8.445 0.480 -3.375 1.00 87.75 85 ALA A N 1
ATOM 659 C CA . ALA A 1 85 ? 7.677 -0.274 -2.382 1.00 87.75 85 ALA A CA 1
ATOM 660 C C . ALA A 1 85 ? 8.096 0.074 -0.942 1.00 87.75 85 ALA A C 1
ATOM 662 O O . ALA A 1 85 ? 7.250 0.265 -0.068 1.00 87.75 85 ALA A O 1
ATOM 663 N N . LYS A 1 86 ? 9.406 0.220 -0.693 1.00 85.44 86 LYS A N 1
ATOM 664 C CA . LYS A 1 86 ? 9.931 0.669 0.604 1.00 85.44 86 LYS A CA 1
ATOM 665 C C . LYS A 1 86 ? 9.475 2.080 0.952 1.00 85.44 86 LYS A C 1
ATOM 667 O O . LYS A 1 86 ? 9.038 2.307 2.075 1.00 85.44 86 LYS A O 1
ATOM 672 N N . LEU A 1 87 ? 9.552 3.006 -0.002 1.00 83.62 87 LEU A N 1
ATOM 673 C CA . LEU A 1 87 ? 9.107 4.384 0.180 1.00 83.62 87 LEU A CA 1
ATOM 674 C C . LEU A 1 87 ? 7.621 4.434 0.565 1.00 83.62 87 LEU A C 1
ATOM 676 O O . LEU A 1 87 ? 7.284 5.017 1.591 1.00 83.62 87 LEU A O 1
ATOM 680 N N . LEU A 1 88 ? 6.758 3.745 -0.190 1.00 82.56 88 LEU A N 1
ATOM 681 C CA . LEU A 1 88 ? 5.321 3.648 0.090 1.00 82.56 88 LEU A CA 1
ATOM 682 C C . LEU A 1 88 ? 5.046 3.042 1.471 1.00 82.56 88 LEU A C 1
ATOM 684 O O . LEU A 1 88 ? 4.252 3.579 2.244 1.00 82.56 88 LEU A O 1
ATOM 688 N N . GLN A 1 89 ? 5.737 1.950 1.811 1.00 85.25 89 GLN A N 1
ATOM 689 C CA . GLN A 1 89 ? 5.605 1.303 3.114 1.00 85.25 89 GLN A CA 1
ATOM 690 C C . GLN A 1 89 ? 5.991 2.242 4.260 1.00 85.25 89 GLN A C 1
ATOM 692 O O . GLN A 1 89 ? 5.312 2.277 5.286 1.00 85.25 89 GLN A O 1
ATOM 697 N N . SER A 1 90 ? 7.081 2.992 4.106 1.00 81.56 90 SER A N 1
ATOM 698 C CA . SER A 1 90 ? 7.517 3.961 5.108 1.00 81.56 90 SER A CA 1
ATOM 699 C C . SER A 1 90 ? 6.534 5.117 5.243 1.00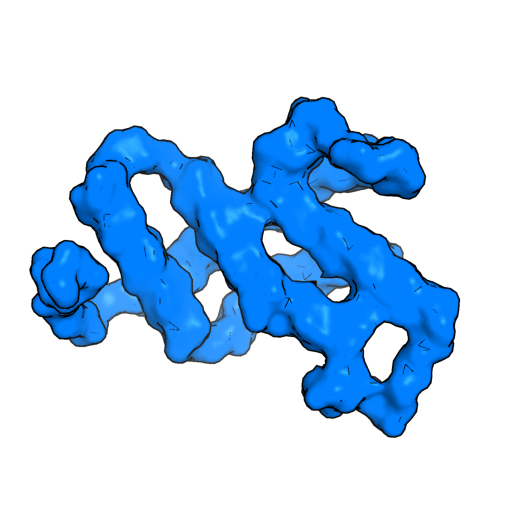 81.56 90 SER A C 1
ATOM 701 O O . SER A 1 90 ? 6.246 5.510 6.369 1.00 81.56 90 SER A O 1
ATOM 703 N N . MET A 1 91 ? 5.973 5.615 4.137 1.00 78.44 91 MET A N 1
ATOM 704 C CA . MET A 1 91 ? 4.951 6.668 4.158 1.00 78.44 91 MET A CA 1
ATOM 705 C C . MET A 1 91 ? 3.677 6.228 4.891 1.00 78.44 91 MET A C 1
ATOM 707 O O . MET A 1 91 ? 3.144 6.991 5.692 1.00 78.44 91 MET A O 1
ATOM 711 N N . ALA A 1 92 ? 3.228 4.982 4.708 1.00 78.19 92 ALA A N 1
ATOM 712 C CA . ALA A 1 92 ? 2.097 4.448 5.471 1.00 78.19 92 ALA A CA 1
ATOM 713 C C . ALA A 1 92 ? 2.425 4.206 6.953 1.00 78.19 92 ALA A C 1
ATOM 715 O O . ALA A 1 92 ? 1.585 4.403 7.835 1.00 78.19 92 ALA A O 1
ATOM 716 N N . ASN A 1 93 ? 3.669 3.832 7.251 1.00 76.56 93 ASN A N 1
ATOM 717 C CA . ASN A 1 93 ? 4.170 3.648 8.608 1.00 76.56 93 ASN A CA 1
ATOM 718 C C . ASN A 1 93 ? 4.693 4.981 9.168 1.00 76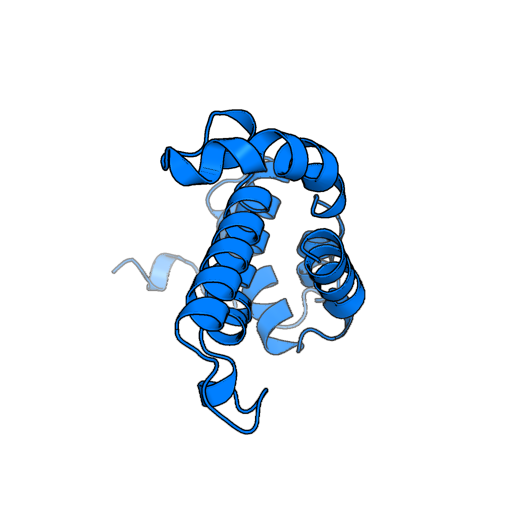.56 93 ASN A C 1
ATOM 720 O O . ASN A 1 93 ? 5.874 5.078 9.487 1.00 76.56 93 ASN A O 1
ATOM 724 N N . GLN A 1 94 ? 3.826 5.995 9.275 1.00 67.31 94 GLN A N 1
ATOM 725 C CA . GLN A 1 94 ? 4.107 7.420 9.561 1.00 67.31 94 GLN A CA 1
ATOM 726 C C . GLN A 1 94 ? 5.263 7.716 10.539 1.00 67.31 94 GLN A C 1
ATOM 728 O O . GLN A 1 94 ? 6.005 8.682 10.359 1.00 67.31 94 GLN A O 1
ATOM 733 N N . HIS A 1 95 ? 5.444 6.882 11.565 1.00 61.59 95 HIS A N 1
ATOM 734 C CA . HIS A 1 95 ? 6.540 6.984 12.531 1.00 61.59 95 HIS A CA 1
ATOM 735 C C . HIS A 1 95 ? 7.943 6.853 11.894 1.00 61.59 95 HIS A C 1
ATOM 737 O O . HIS A 1 95 ? 8.913 7.423 12.386 1.00 61.59 95 HIS A O 1
ATOM 743 N N . VAL A 1 96 ? 8.074 6.108 10.794 1.00 59.94 96 VAL A N 1
ATOM 744 C CA . VAL A 1 96 ? 9.342 5.870 10.088 1.00 59.94 96 VAL A CA 1
ATOM 745 C C . VAL A 1 96 ? 9.778 7.103 9.298 1.00 59.94 96 VAL A C 1
ATOM 747 O O . VAL A 1 96 ? 10.950 7.462 9.344 1.00 59.94 96 VAL A O 1
ATOM 750 N N . VAL A 1 97 ? 8.849 7.785 8.620 1.00 59.47 97 VAL A N 1
ATOM 751 C CA . VAL A 1 97 ? 9.166 8.984 7.817 1.00 59.47 97 VAL A CA 1
ATOM 752 C C . VAL A 1 97 ? 9.446 10.205 8.692 1.00 59.47 97 VAL A C 1
ATOM 754 O O . VAL A 1 97 ? 10.297 11.021 8.345 1.00 59.47 97 VAL A O 1
ATOM 757 N N . ARG A 1 98 ? 8.771 10.322 9.844 1.00 60.09 98 ARG A N 1
ATOM 758 C CA . ARG A 1 98 ? 8.933 11.462 10.765 1.00 60.09 98 ARG A CA 1
ATOM 759 C C . ARG A 1 98 ? 10.173 11.378 11.659 1.00 60.09 98 ARG A C 1
ATOM 761 O O . ARG A 1 98 ? 10.554 12.391 12.231 1.00 60.09 98 ARG A O 1
ATOM 768 N N . SER A 1 99 ? 10.777 10.197 11.799 1.00 63.41 99 SER A N 1
ATOM 769 C CA . SER A 1 99 ? 12.011 10.010 12.566 1.00 63.41 99 SER A CA 1
ATOM 770 C C . SER A 1 99 ? 13.217 10.099 11.630 1.00 63.41 99 SER A C 1
ATOM 772 O O . SER A 1 99 ? 13.726 11.187 11.420 1.00 63.41 99 SER A O 1
ATOM 774 N N . HIS A 1 100 ? 13.640 8.996 11.020 1.00 63.78 100 HIS A N 1
ATOM 775 C CA . HIS A 1 100 ? 14.637 8.933 9.950 1.00 63.78 100 HIS A CA 1
ATOM 776 C C . HIS A 1 100 ? 14.549 7.551 9.298 1.00 63.78 100 HIS A C 1
ATOM 778 O O . HIS A 1 100 ? 14.240 6.558 9.969 1.00 63.78 100 HIS A O 1
ATOM 784 N N . PHE A 1 101 ? 14.863 7.451 8.003 1.00 64.88 101 PHE A N 1
ATOM 785 C CA . PHE A 1 101 ? 15.032 6.135 7.388 1.00 64.88 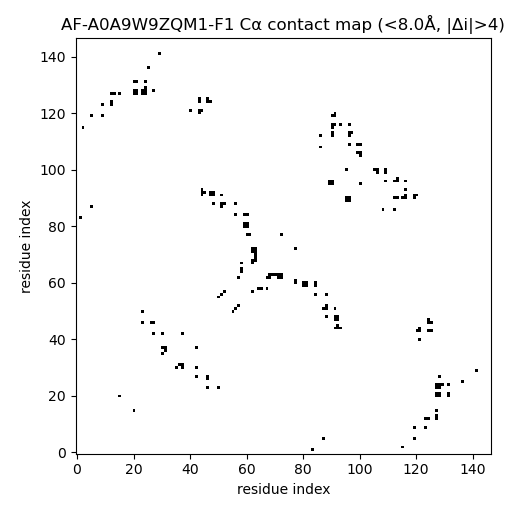101 PHE A CA 1
ATOM 786 C C . PHE A 1 101 ? 16.195 5.393 8.059 1.00 64.88 101 PHE A C 1
ATOM 788 O O . PHE A 1 101 ? 17.310 5.900 8.133 1.00 64.88 101 PHE A O 1
ATOM 795 N N . LYS A 1 102 ? 15.972 4.150 8.497 1.00 68.50 102 LYS A N 1
ATOM 796 C CA . LYS A 1 102 ? 17.048 3.313 9.066 1.00 68.50 102 LYS A CA 1
ATOM 797 C C . LYS A 1 102 ? 18.175 3.014 8.066 1.00 68.50 102 LYS A C 1
ATOM 799 O O . LYS A 1 102 ? 19.256 2.601 8.461 1.00 68.50 102 LYS A O 1
ATOM 804 N N . GLU A 1 103 ? 17.899 3.176 6.778 1.00 73.75 103 GLU A N 1
ATOM 805 C CA . GLU A 1 103 ? 18.786 2.843 5.671 1.00 73.75 103 GLU A CA 1
ATOM 806 C C . GLU A 1 103 ? 19.377 4.133 5.089 1.00 73.75 103 GLU A C 1
ATOM 808 O O . GLU A 1 103 ? 18.645 4.973 4.567 1.00 73.75 103 GLU A O 1
ATOM 813 N N . GLU A 1 104 ? 20.699 4.290 5.156 1.00 72.56 104 GLU A N 1
ATOM 814 C CA . GLU A 1 104 ? 21.403 5.523 4.764 1.00 72.56 104 GLU A CA 1
ATOM 815 C C . GLU A 1 104 ? 21.145 5.923 3.299 1.00 72.56 104 GLU A C 1
ATOM 817 O O . GLU A 1 104 ? 20.916 7.088 2.991 1.00 72.56 104 GLU A O 1
ATOM 822 N N . TYR A 1 105 ? 21.044 4.946 2.393 1.00 75.06 105 TYR A N 1
ATOM 823 C CA . TYR A 1 105 ? 20.736 5.193 0.978 1.00 75.06 105 TYR A CA 1
ATOM 824 C C . TYR A 1 105 ? 19.290 5.653 0.713 1.00 75.06 105 TYR A C 1
ATOM 826 O O . TYR A 1 105 ? 18.992 6.094 -0.394 1.00 75.06 105 TYR A O 1
ATOM 834 N N . MET A 1 106 ? 18.386 5.539 1.692 1.00 75.38 106 MET A N 1
ATOM 835 C CA . MET A 1 106 ? 17.005 6.034 1.600 1.00 75.38 106 MET A CA 1
ATOM 836 C C . MET A 1 106 ? 16.871 7.473 2.121 1.00 75.38 106 MET A C 1
ATOM 838 O O . MET A 1 106 ? 15.858 8.116 1.855 1.00 75.38 106 MET A O 1
ATOM 842 N N . GLN A 1 107 ? 17.882 8.004 2.822 1.00 78.38 107 GLN A N 1
ATOM 843 C CA . GLN A 1 107 ? 17.873 9.361 3.386 1.00 78.38 107 GLN A CA 1
ATOM 844 C C . GLN A 1 107 ? 17.571 10.463 2.353 1.00 78.38 107 GLN A C 1
ATOM 846 O O . GLN A 1 107 ? 16.759 11.336 2.661 1.00 78.38 107 GLN A O 1
ATOM 851 N N . PRO A 1 108 ? 18.089 10.422 1.103 1.00 81.06 108 PRO A N 1
ATOM 852 C CA . PRO A 1 108 ? 17.752 11.433 0.095 1.00 81.06 108 PRO A CA 1
ATOM 853 C C . PRO A 1 108 ? 16.259 11.482 -0.271 1.00 81.06 108 PRO A C 1
ATOM 855 O O . PRO A 1 108 ? 15.784 12.487 -0.792 1.00 81.06 108 PRO A O 1
ATOM 858 N N . LEU A 1 109 ? 15.503 10.411 -0.002 1.00 76.69 109 LEU A N 1
ATOM 859 C CA . LEU A 1 109 ? 14.062 10.343 -0.257 1.00 76.69 109 LEU A CA 1
ATOM 860 C C . LEU A 1 109 ? 13.225 10.902 0.903 1.00 76.69 109 LEU A C 1
ATOM 862 O O . LEU A 1 109 ? 12.007 11.008 0.769 1.00 76.69 109 LEU A O 1
ATOM 866 N N . GLN A 1 110 ? 13.845 11.270 2.030 1.00 78.19 110 GLN A N 1
ATOM 867 C CA . GLN A 1 110 ? 13.134 11.711 3.231 1.00 78.19 110 GLN A CA 1
ATOM 868 C C . GLN A 1 110 ? 12.336 12.991 3.007 1.00 78.19 110 GLN A C 1
ATOM 870 O O . GLN A 1 110 ? 11.159 13.027 3.359 1.00 78.19 110 GLN A O 1
ATOM 875 N N . SER A 1 111 ? 12.912 13.992 2.339 1.00 77.88 111 SER A N 1
ATOM 876 C CA . SER A 1 111 ? 12.197 15.230 2.010 1.00 77.88 111 SER A CA 1
ATOM 877 C C . SER A 1 111 ? 10.960 14.954 1.151 1.00 77.88 111 SER A C 1
ATOM 879 O O . SER A 1 111 ? 9.879 15.442 1.461 1.00 77.88 111 SER A O 1
ATOM 881 N N . PHE A 1 112 ? 11.085 14.100 0.126 1.00 79.00 112 PHE A N 1
ATOM 882 C CA . PHE A 1 112 ? 9.956 13.714 -0.727 1.00 79.00 112 PHE A CA 1
ATOM 883 C C . PHE A 1 112 ? 8.869 12.973 0.061 1.00 79.00 112 PHE A C 1
ATOM 885 O O . PHE A 1 112 ? 7.684 13.282 -0.084 1.00 79.00 112 PHE A O 1
ATOM 892 N N . ALA A 1 113 ? 9.277 12.012 0.897 1.00 74.62 113 ALA A N 1
ATOM 893 C CA . ALA A 1 113 ? 8.373 11.232 1.729 1.00 74.62 113 ALA A CA 1
ATOM 894 C C . ALA A 1 113 ? 7.600 12.134 2.695 1.00 74.62 113 ALA A C 1
ATOM 896 O O . ALA A 1 113 ? 6.399 11.957 2.837 1.00 74.62 113 ALA A O 1
ATOM 897 N N . MET A 1 114 ? 8.261 13.116 3.314 1.00 75.25 114 MET A N 1
ATOM 898 C CA . MET A 1 114 ? 7.622 14.076 4.217 1.00 75.25 114 MET A CA 1
ATOM 899 C C . MET A 1 114 ? 6.649 15.013 3.494 1.00 75.25 114 MET A C 1
ATOM 901 O O . MET A 1 114 ? 5.617 15.336 4.067 1.00 75.25 114 MET A O 1
ATOM 905 N N . THR A 1 115 ? 6.934 15.420 2.253 1.00 77.94 115 THR A N 1
ATOM 906 C CA . THR A 1 115 ? 6.019 16.268 1.467 1.00 77.94 115 THR A CA 1
ATOM 907 C C . THR A 1 115 ? 4.719 15.550 1.110 1.00 77.94 115 THR A C 1
ATOM 909 O O . THR A 1 115 ? 3.664 16.166 1.158 1.00 77.94 115 THR A O 1
ATOM 912 N N . HIS A 1 116 ? 4.786 14.257 0.781 1.00 71.25 116 HIS A N 1
ATOM 913 C CA . HIS A 1 116 ? 3.634 13.494 0.279 1.00 71.25 116 HIS A CA 1
ATOM 914 C C . HIS A 1 116 ? 3.058 12.523 1.316 1.00 71.25 116 HIS A C 1
ATOM 916 O O . HIS A 1 116 ? 2.163 11.741 0.998 1.00 71.25 116 HIS A O 1
ATOM 922 N N . VAL A 1 117 ? 3.582 12.506 2.551 1.00 69.44 117 VAL A N 1
ATOM 923 C CA . VAL A 1 117 ? 3.075 11.602 3.596 1.00 69.44 117 VAL A CA 1
ATOM 924 C C . VAL A 1 117 ? 1.592 11.865 3.821 1.00 69.44 117 VAL A C 1
ATOM 926 O O . VAL A 1 117 ? 0.832 10.908 3.920 1.00 69.44 117 VAL A O 1
ATOM 929 N N . ASP A 1 118 ? 1.193 13.141 3.798 1.00 68.06 118 ASP A N 1
ATOM 930 C CA . ASP A 1 118 ? -0.180 13.602 3.994 1.00 68.06 118 ASP A CA 1
ATOM 931 C C . ASP A 1 118 ? -1.091 13.320 2.787 1.00 68.06 118 ASP A C 1
ATOM 933 O O . ASP A 1 118 ? -2.267 13.026 2.984 1.00 68.06 118 ASP A O 1
ATOM 937 N N . ASP A 1 119 ? -0.548 13.234 1.567 1.00 64.62 119 ASP A N 1
ATOM 938 C CA . ASP A 1 119 ? -1.296 12.757 0.386 1.00 64.62 119 ASP A CA 1
ATOM 939 C C . ASP A 1 119 ? -1.654 11.268 0.495 1.00 64.62 119 ASP A C 1
ATOM 941 O O . ASP A 1 119 ? -2.639 10.797 -0.072 1.00 64.62 119 ASP A O 1
ATOM 945 N N . VAL A 1 120 ? -0.842 10.511 1.238 1.00 61.62 120 VAL A N 1
ATOM 946 C CA . VAL A 1 120 ? -1.100 9.107 1.577 1.00 61.62 120 VAL A CA 1
ATOM 947 C C . VAL A 1 120 ? -2.006 8.997 2.820 1.00 61.62 120 VAL A C 1
ATOM 949 O O . VAL A 1 120 ? -2.452 7.895 3.155 1.00 61.62 120 VAL A O 1
ATOM 952 N N . GLN A 1 121 ? -2.307 10.100 3.527 1.00 62.41 121 GLN A N 1
ATOM 953 C CA . GLN A 1 121 ? -2.893 10.045 4.868 1.00 62.41 121 GLN A CA 1
ATOM 954 C C . GLN A 1 121 ? -4.418 9.874 4.972 1.00 62.41 121 GLN A C 1
ATOM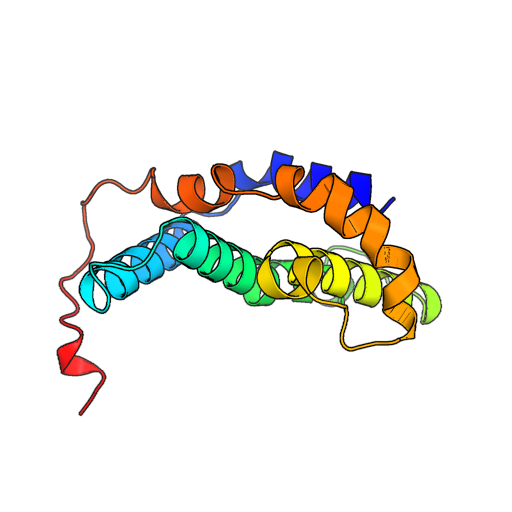 956 O O . GLN A 1 121 ? -5.243 10.510 4.321 1.00 62.41 121 GLN A O 1
ATOM 961 N N . ILE A 1 122 ? -4.717 9.054 5.988 1.00 51.50 122 ILE A N 1
ATOM 962 C CA . ILE A 1 122 ? -5.836 9.053 6.939 1.00 51.50 122 ILE A CA 1
ATOM 963 C C . ILE A 1 122 ? -7.208 8.677 6.405 1.00 51.50 122 ILE A C 1
ATOM 965 O O . ILE A 1 122 ? -7.739 7.653 6.829 1.00 51.50 122 ILE A O 1
ATOM 969 N N . GLU A 1 123 ? -7.813 9.420 5.494 1.00 49.28 123 GLU A N 1
ATOM 970 C CA . GLU A 1 123 ? -9.241 9.185 5.256 1.00 49.28 123 GLU A CA 1
ATOM 971 C C . GLU A 1 123 ? -9.537 8.002 4.337 1.00 49.28 123 GLU A C 1
ATOM 973 O O . GLU A 1 12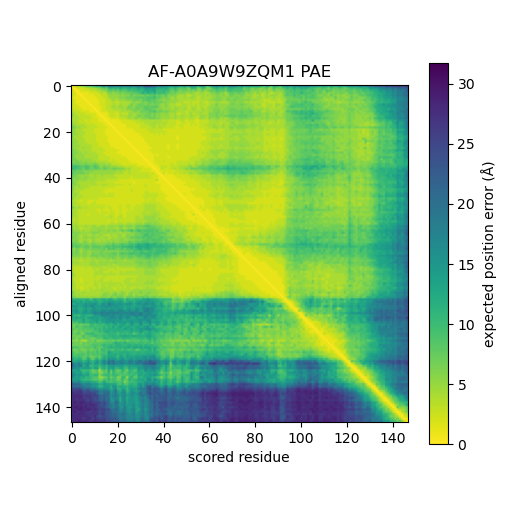3 ? -10.544 7.316 4.531 1.00 49.28 123 GLU A O 1
ATOM 978 N N . GLN A 1 124 ? -8.660 7.725 3.371 1.00 56.44 124 GLN A N 1
ATOM 979 C CA . GLN A 1 124 ? -8.948 6.746 2.321 1.00 56.44 124 GLN A CA 1
ATOM 980 C C . GLN A 1 124 ? -8.691 5.293 2.746 1.00 56.44 124 GLN A C 1
ATOM 982 O O . GLN A 1 124 ? -9.398 4.392 2.315 1.00 56.44 124 GLN A O 1
ATOM 987 N N . TYR A 1 125 ? -7.735 5.020 3.638 1.00 62.72 125 TYR A N 1
ATOM 988 C CA . TYR A 1 125 ? -7.598 3.660 4.185 1.00 62.72 125 TYR A CA 1
ATOM 989 C C . TYR A 1 125 ? -8.672 3.359 5.226 1.00 62.72 125 TYR A C 1
ATOM 991 O O . TYR A 1 125 ? -9.175 2.240 5.284 1.00 62.72 125 TYR A O 1
ATOM 999 N N . LEU A 1 126 ? -9.074 4.365 6.009 1.00 57.72 126 LEU A N 1
ATOM 1000 C CA . LEU A 1 126 ? -10.257 4.264 6.860 1.00 57.72 126 LEU A CA 1
ATOM 1001 C C . LEU A 1 126 ? -11.535 4.126 6.021 1.00 57.72 126 LEU A C 1
ATOM 1003 O O . LEU A 1 126 ? -12.471 3.481 6.475 1.00 57.72 126 LEU A O 1
ATOM 1007 N N . SER A 1 127 ? -11.603 4.658 4.794 1.00 61.91 127 SER A N 1
ATOM 1008 C CA . SER A 1 127 ? -12.768 4.426 3.930 1.00 61.91 127 SER A CA 1
ATOM 1009 C C . SER A 1 127 ? -12.917 2.960 3.516 1.00 61.91 127 SER A C 1
ATOM 1011 O O . SER A 1 127 ? -14.049 2.495 3.401 1.00 61.91 127 SER A O 1
ATOM 1013 N N . LEU A 1 128 ? -11.821 2.185 3.443 1.00 61.84 128 LEU A N 1
ATOM 1014 C CA . LEU A 1 128 ? -11.900 0.730 3.248 1.00 61.84 128 LEU A CA 1
ATOM 1015 C C . LEU A 1 128 ? -12.738 0.037 4.337 1.00 61.84 128 LEU A C 1
ATOM 1017 O O . LEU A 1 128 ? -13.329 -1.001 4.053 1.00 61.84 128 LEU A O 1
ATOM 1021 N N . SER A 1 129 ? -12.811 0.593 5.554 1.00 59.34 129 SER A N 1
ATOM 1022 C CA . SER A 1 129 ? -13.604 0.047 6.664 1.00 59.34 129 SER A CA 1
ATOM 1023 C C . SER A 1 129 ? -14.938 0.763 6.916 1.00 59.34 129 SER A C 1
ATOM 1025 O O . SER A 1 129 ? -15.756 0.251 7.678 1.00 59.34 129 SER A O 1
ATOM 1027 N N . LYS A 1 130 ? -15.205 1.916 6.283 1.00 61.94 130 LYS A N 1
ATOM 1028 C CA . LYS A 1 130 ? -16.433 2.708 6.514 1.00 61.94 130 LYS A CA 1
ATOM 1029 C C . LYS A 1 130 ? -17.683 2.122 5.842 1.00 61.94 130 LYS A C 1
ATOM 1031 O O . LYS A 1 130 ? -18.780 2.296 6.367 1.00 61.94 130 LYS A O 1
ATOM 1036 N N . ASP A 1 131 ? -17.530 1.404 4.729 1.00 54.69 131 ASP A N 1
ATOM 1037 C CA . ASP A 1 131 ? -18.669 0.957 3.904 1.00 54.69 131 ASP A CA 1
ATOM 1038 C C . ASP A 1 131 ? -19.267 -0.396 4.311 1.00 54.69 131 ASP A C 1
ATOM 1040 O O . ASP A 1 131 ? -20.308 -0.814 3.791 1.00 54.69 131 ASP A O 1
ATOM 1044 N N . ILE A 1 132 ? -18.637 -1.105 5.246 1.00 55.34 132 ILE A N 1
ATOM 1045 C CA . ILE A 1 132 ? -19.107 -2.423 5.663 1.00 55.34 132 ILE A CA 1
ATOM 1046 C C . ILE A 1 132 ? -20.086 -2.221 6.807 1.00 55.34 132 ILE A C 1
ATOM 1048 O O . ILE A 1 132 ? -19.728 -2.143 7.982 1.00 55.34 132 ILE A O 1
ATOM 1052 N N . LYS A 1 133 ? -21.366 -2.094 6.429 1.00 49.91 133 LYS A N 1
ATOM 1053 C CA . LYS A 1 133 ? -22.492 -2.191 7.362 1.00 49.91 133 LYS A CA 1
ATOM 1054 C C . LYS A 1 133 ? -22.238 -3.376 8.299 1.00 49.91 133 LYS A C 1
ATOM 1056 O O . LYS A 1 133 ? -21.825 -4.430 7.833 1.00 49.91 133 LYS A O 1
ATOM 1061 N N . LYS A 1 134 ? -22.546 -3.198 9.590 1.00 49.56 134 LYS A N 1
ATOM 1062 C CA . LYS A 1 134 ? -22.519 -4.167 10.716 1.00 49.56 134 LYS A CA 1
ATOM 1063 C C . LYS A 1 134 ? -23.195 -5.539 10.477 1.00 49.56 134 LYS A C 1
ATOM 1065 O O . LYS A 1 134 ? -23.436 -6.277 11.427 1.00 49.56 134 LYS A O 1
ATOM 1070 N N . LEU A 1 135 ? -23.566 -5.870 9.250 1.00 42.97 135 LEU A N 1
ATOM 1071 C CA . LEU A 1 135 ? -24.161 -7.130 8.858 1.00 42.97 135 LEU A CA 1
ATOM 1072 C C . LEU A 1 135 ? -23.026 -8.133 8.631 1.00 42.97 135 LEU A C 1
ATOM 1074 O O . LEU A 1 135 ? -22.250 -7.993 7.693 1.00 42.97 135 LEU A O 1
ATOM 1078 N N . GLU A 1 136 ? -22.959 -9.125 9.518 1.00 44.81 136 GLU A N 1
ATOM 1079 C CA . GLU A 1 136 ? -22.144 -10.341 9.386 1.00 44.81 136 GLU A CA 1
ATOM 1080 C C . GLU A 1 136 ? -20.649 -10.217 9.715 1.00 44.81 136 GLU A C 1
ATOM 1082 O O . GLU A 1 136 ? -19.791 -10.791 9.050 1.00 44.81 136 GLU A O 1
ATOM 1087 N N . LEU A 1 137 ? -20.311 -9.552 10.820 1.00 48.03 137 LEU A N 1
ATOM 1088 C CA . LEU A 1 137 ? -19.207 -10.082 11.623 1.00 48.03 137 LEU A CA 1
ATOM 1089 C C . LEU A 1 137 ? -19.809 -11.211 12.468 1.00 48.03 137 LEU A C 1
ATOM 1091 O O . LEU A 1 137 ? -20.606 -10.910 13.364 1.00 48.03 137 LEU A O 1
ATOM 1095 N N . PRO A 1 138 ? -19.482 -12.498 12.221 1.00 46.22 138 PRO A N 1
ATOM 1096 C CA . PRO A 1 138 ? -19.674 -13.494 13.259 1.00 46.22 138 PRO A CA 1
ATOM 1097 C C . PRO A 1 138 ? -18.968 -12.936 14.486 1.00 46.22 138 PRO A C 1
ATOM 1099 O O . PRO A 1 138 ? -17.861 -12.403 14.371 1.00 46.22 138 PRO A O 1
ATOM 1102 N N . GLN A 1 139 ? -19.609 -13.011 15.646 1.00 50.97 139 GLN A N 1
ATOM 1103 C CA . GLN A 1 139 ? -18.938 -12.746 16.908 1.00 50.97 139 GLN A CA 1
ATOM 1104 C C . GLN A 1 139 ? -17.862 -13.824 17.111 1.00 50.97 139 GLN A C 1
ATOM 1106 O O . GLN A 1 139 ? -18.036 -14.726 17.921 1.00 50.97 139 GLN A O 1
ATOM 1111 N N . MET A 1 140 ? -16.762 -13.771 16.356 1.00 47.53 140 MET A N 1
ATOM 1112 C CA . MET A 1 140 ? -15.524 -14.431 16.728 1.00 47.53 140 MET A CA 1
ATOM 1113 C C . MET A 1 140 ? -15.063 -13.698 17.972 1.00 47.53 140 MET A C 1
ATOM 1115 O O . MET A 1 140 ? -14.387 -12.672 17.908 1.00 47.53 140 MET A O 1
ATOM 1119 N N . LYS A 1 141 ? -15.520 -14.189 19.121 1.00 47.97 141 LYS A N 1
ATOM 1120 C CA . LYS A 1 141 ? -15.009 -13.751 20.404 1.00 47.97 141 LYS A CA 1
ATOM 1121 C C . LYS A 1 141 ? -13.513 -14.027 20.361 1.00 47.97 141 LYS A C 1
ATOM 1123 O O . LYS A 1 141 ? -13.096 -15.170 20.182 1.00 47.97 141 LYS A O 1
ATOM 1128 N N . CYS A 1 142 ? -12.704 -12.984 20.539 1.00 45.94 142 CYS A N 1
ATOM 1129 C CA . CYS A 1 142 ? -11.241 -13.076 20.589 1.00 45.94 142 CYS A CA 1
ATOM 1130 C C . CYS A 1 142 ? -10.724 -14.159 21.562 1.00 45.94 142 CYS A C 1
ATOM 1132 O O . CYS A 1 142 ? -9.564 -14.555 21.485 1.00 45.94 142 CYS A O 1
ATOM 1134 N N . THR A 1 143 ? -11.576 -14.642 22.469 1.00 47.75 143 THR A N 1
ATOM 1135 C CA . THR A 1 143 ? -11.306 -15.712 23.431 1.00 47.75 143 THR A CA 1
ATOM 1136 C C . THR A 1 143 ? -11.020 -17.080 22.809 1.00 47.75 143 THR A C 1
ATOM 1138 O O . THR A 1 143 ? -10.464 -17.921 23.501 1.00 47.75 143 THR A O 1
ATOM 1141 N N . GLU A 1 144 ? -11.366 -17.329 21.543 1.00 46.06 144 GLU A N 1
ATOM 1142 C CA . GLU A 1 144 ? -11.149 -18.645 20.909 1.00 46.06 144 GLU A CA 1
ATOM 1143 C C . GLU A 1 144 ? -9.774 -18.800 20.235 1.00 46.06 144 GLU A C 1
ATOM 1145 O O . GLU A 1 144 ? -9.371 -19.917 19.938 1.00 46.06 144 GLU A O 1
ATOM 1150 N N . PHE A 1 145 ? -9.016 -17.714 20.037 1.00 43.38 145 PHE A N 1
ATOM 1151 C CA . PHE A 1 145 ? -7.701 -17.754 19.369 1.00 43.38 145 PHE A CA 1
ATOM 1152 C C . PHE A 1 145 ? -6.499 -17.705 20.327 1.00 43.38 145 PHE A C 1
ATOM 1154 O O . PHE A 1 145 ? -5.358 -17.667 19.871 1.00 43.38 145 PHE A O 1
ATOM 1161 N N . MET A 1 146 ? -6.736 -17.660 21.642 1.00 39.31 146 MET A N 1
ATOM 1162 C CA . MET A 1 146 ? -5.682 -17.548 22.666 1.00 39.31 146 MET A CA 1
ATOM 1163 C C . MET A 1 146 ? -5.581 -18.773 23.595 1.00 39.31 146 MET A C 1
ATOM 1165 O O . MET A 1 146 ? -4.888 -18.683 24.605 1.00 39.31 146 MET A O 1
ATOM 1169 N N . ASN A 1 147 ? -6.233 -19.894 23.257 1.00 35.28 147 ASN A N 1
ATOM 1170 C CA . ASN A 1 147 ? -6.094 -21.180 23.953 1.00 35.28 147 ASN A CA 1
ATOM 1171 C C . ASN A 1 147 ? -5.517 -22.248 23.026 1.00 35.28 147 ASN A C 1
ATOM 1173 O O . ASN A 1 147 ? -6.022 -22.354 21.887 1.00 35.28 147 ASN A O 1
#

Organism: NCBI:txid174260

InterPro domains:
  IPR001936 Ras GTPase-activating domain [PF00616] (1-93)
  IPR001936 Ras GTPase-activating domain [PS50018] (1-93)
  IPR008936 Rho GTPase activation protein [G3DSA:1.10.506.10] (1-142)
  IPR008936 Rho GTPase activation protein [SSF48350] (2-121)

Sequence (147 aa):
MASEFVAAITNSLFQVPYGIRWLCSTIVCLVKEKYPNVCDTNITSLIGGFFLLRFLNPAIVTPHAYMLVSKPPSQCARRNLTLIAKLLQSMANQHVVRSHFKEEYMQPLQSFAMTHVDDVQIEQYLSLSKDIKKLELPQMKCTEFMN

Foldseek 3Di:
DLVVVLVVCLVCLVVDDLVLLVVLLVVLVVCCVVPVPDDLLVSQLVLQLCCLVPPPLCCQLFVVVVVNDPDTDDPVSSVVSNLSSVLSNQLSNVVCLVPAPPDPVCRVCSVVSVVCSCVNDDDSSVVSNPPDPPPDPDPPPPVVVPD

Nearest PDB structures (foldseek):
  6ob3-assembly1_B  TM=8.964E-01  e=1.086E-05  Homo sapiens
  6ob2-assembly1_B  TM=8.979E-01  e=1.086E-05  Homo sapiens
  3fay-assembly1_A  TM=8.488E-01  e=9.135E-05  Homo sapiens
  7pgu-assembly1_N  TM=8.141E-01  e=2.327E-04  Homo sapiens
  5cjp-assembly1_F  TM=8.420E-01  e=7.682E-04  Homo sapiens

pLDDT: mean 76.09, std 14.37, range [35.28, 92.69]

Mean predicted aligned error: 9.01 Å

Radius of gyration: 16.87 Å; Cα contacts (8 Å, |Δi|>4): 113; chains: 1; bounding box: 46×37×44 Å

Secondar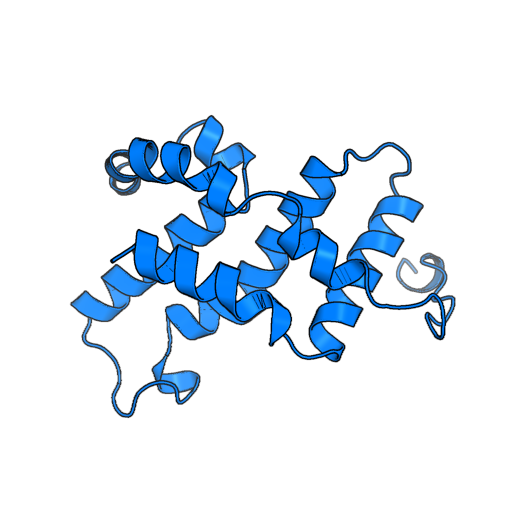y structure (DSSP, 8-state):
-HHHHHHHHHTTGGGS-HHHHHHHHHHHHHHHHH-TT--HHHHHHHHHHHHIIIIIHHHHH-TTTTTSSSSPPPHHHHHHHHHHHHHHHHHHSTHHHHH--SSGGGGGGHHHHHHHTTTT-SHHHHHHHHS--SS------GGGS--